Protein AF-A0A4S5ER99-F1 (afdb_monomer_lite)

InterPro domains:
  IPR045677 Protein of unknown function DUF6197 [PF19698] (79-181)

Structure (mmCIF, N/CA/C/O backbone):
data_AF-A0A4S5ER99-F1
#
_entry.id   AF-A0A4S5ER99-F1
#
loop_
_atom_site.group_PDB
_atom_site.id
_atom_site.type_symbol
_atom_site.label_atom_id
_atom_site.label_alt_id
_atom_site.label_comp_id
_atom_site.label_asym_id
_atom_site.label_entity_id
_atom_site.label_seq_id
_atom_site.pdbx_PDB_ins_code
_atom_site.Cartn_x
_atom_site.Cartn_y
_atom_site.Cartn_z
_atom_site.occupancy
_atom_site.B_iso_or_equiv
_atom_site.auth_seq_id
_atom_site.auth_comp_id
_atom_site.auth_asym_id
_atom_site.auth_atom_id
_atom_site.pdbx_PDB_model_num
ATOM 1 N N . MET A 1 1 ? -29.527 -1.956 -3.266 1.00 34.12 1 MET A N 1
ATOM 2 C CA . MET A 1 1 ? -28.206 -1.767 -2.642 1.00 34.12 1 MET A CA 1
ATOM 3 C C . MET A 1 1 ? -27.198 -2.049 -3.736 1.00 34.12 1 MET A C 1
ATOM 5 O O . MET A 1 1 ? -27.007 -3.202 -4.091 1.00 34.12 1 MET A O 1
ATOM 9 N N . THR A 1 2 ? -26.743 -1.001 -4.413 1.00 30.00 2 THR A N 1
ATOM 10 C CA . THR A 1 2 ? -25.887 -1.119 -5.595 1.00 30.00 2 THR A CA 1
ATOM 11 C C . THR A 1 2 ? -24.456 -1.108 -5.088 1.00 30.00 2 THR A C 1
ATOM 13 O O . THR A 1 2 ? -23.994 -0.081 -4.605 1.00 30.00 2 THR A O 1
ATOM 16 N N . THR A 1 3 ? -23.783 -2.253 -5.121 1.00 36.56 3 THR A N 1
ATOM 17 C CA . THR A 1 3 ? -22.328 -2.320 -4.981 1.00 36.56 3 THR A CA 1
ATOM 18 C C . THR A 1 3 ? -21.735 -1.577 -6.170 1.00 36.56 3 THR A C 1
ATOM 20 O O . THR A 1 3 ? -21.664 -2.123 -7.270 1.00 36.56 3 THR A O 1
ATOM 23 N N . VAL A 1 4 ? -21.391 -0.306 -5.974 1.00 38.19 4 VAL A N 1
ATOM 24 C CA . VAL A 1 4 ? -20.472 0.390 -6.871 1.00 38.19 4 VAL A CA 1
ATOM 25 C C . VAL A 1 4 ? -19.122 -0.256 -6.609 1.00 38.19 4 VAL A C 1
ATOM 27 O O . VAL A 1 4 ? -18.446 0.063 -5.638 1.00 38.19 4 VAL A O 1
ATOM 30 N N . THR A 1 5 ? -18.775 -1.258 -7.410 1.00 44.78 5 THR A N 1
ATOM 31 C CA . THR A 1 5 ? -17.375 -1.629 -7.576 1.00 44.78 5 THR A CA 1
ATOM 32 C C . THR A 1 5 ? -16.780 -0.446 -8.316 1.00 44.78 5 THR A C 1
ATOM 34 O O . THR A 1 5 ? -17.009 -0.302 -9.516 1.00 44.78 5 THR A O 1
ATOM 37 N N . ASP A 1 6 ? -16.162 0.473 -7.579 1.00 51.47 6 ASP A N 1
ATOM 38 C CA . ASP A 1 6 ? -15.519 1.656 -8.142 1.00 51.47 6 ASP A CA 1
ATOM 39 C C . ASP A 1 6 ? -14.277 1.166 -8.894 1.00 51.47 6 ASP A C 1
ATOM 41 O O . ASP A 1 6 ? -13.166 1.089 -8.375 1.00 51.47 6 ASP A O 1
ATOM 45 N N . THR A 1 7 ? -14.498 0.635 -10.096 1.00 62.44 7 THR A N 1
ATOM 46 C CA . THR A 1 7 ? -13.422 0.171 -10.955 1.00 62.44 7 THR A CA 1
ATOM 47 C C . THR A 1 7 ? -12.686 1.406 -11.423 1.00 62.44 7 THR A C 1
ATOM 49 O O . THR A 1 7 ? -13.222 2.160 -12.236 1.00 62.44 7 THR A O 1
ATOM 52 N N . LEU A 1 8 ? -11.469 1.590 -10.909 1.00 68.06 8 LEU A N 1
ATOM 53 C CA . LEU A 1 8 ? -10.521 2.565 -11.426 1.00 68.06 8 LEU A CA 1
ATOM 54 C C . LEU A 1 8 ? -10.499 2.484 -12.958 1.00 68.06 8 LEU A C 1
ATOM 56 O O . LEU A 1 8 ? -10.388 1.392 -13.538 1.00 68.06 8 LEU A O 1
ATOM 60 N N . ASP A 1 9 ? -10.613 3.637 -13.613 1.00 84.62 9 ASP A N 1
ATOM 61 C CA . ASP A 1 9 ? -10.400 3.698 -15.052 1.00 84.62 9 ASP A CA 1
ATOM 62 C C . ASP A 1 9 ? -8.932 3.368 -15.392 1.00 84.62 9 ASP A C 1
ATOM 64 O O . ASP A 1 9 ? -8.058 3.289 -14.522 1.00 84.62 9 ASP A O 1
ATOM 68 N N . ASP A 1 10 ? -8.640 3.133 -16.671 1.00 83.31 10 ASP A N 1
ATOM 69 C CA . ASP A 1 10 ? -7.291 2.742 -17.099 1.00 83.31 10 ASP A CA 1
ATOM 70 C C . ASP A 1 10 ? -6.213 3.787 -16.761 1.00 83.31 10 ASP A C 1
ATOM 72 O O . ASP A 1 10 ? -5.046 3.426 -16.569 1.00 83.31 10 ASP A O 1
ATOM 76 N N . ILE A 1 11 ? -6.586 5.068 -16.665 1.00 84.81 11 ILE A N 1
ATOM 77 C CA . ILE A 1 11 ? -5.671 6.157 -16.310 1.00 84.81 11 ILE A CA 1
ATOM 78 C C . ILE A 1 11 ? -5.329 6.063 -14.825 1.00 84.81 11 ILE A C 1
ATOM 80 O O . ILE A 1 11 ? -4.148 6.053 -14.475 1.00 84.81 11 ILE A O 1
ATOM 84 N N . ALA A 1 12 ? -6.334 5.931 -13.962 1.00 87.88 12 ALA A N 1
ATOM 85 C CA . ALA A 1 12 ? -6.151 5.828 -12.524 1.00 87.88 12 ALA A CA 1
ATOM 86 C C . ALA A 1 12 ? -5.403 4.542 -12.138 1.00 87.88 12 ALA A C 1
ATOM 88 O O . ALA A 1 12 ? -4.477 4.591 -11.332 1.00 87.88 12 ALA A O 1
ATOM 89 N N . VAL A 1 13 ? -5.708 3.410 -12.784 1.00 90.88 13 VAL A N 1
ATOM 90 C CA . VAL A 1 13 ? -4.955 2.156 -12.602 1.00 90.88 13 VAL A CA 1
ATOM 91 C C . VAL A 1 13 ? -3.476 2.328 -12.953 1.00 90.88 13 VAL A C 1
ATOM 93 O O . VAL A 1 13 ? -2.600 1.898 -12.201 1.00 90.88 13 VAL A O 1
ATOM 96 N N . THR A 1 14 ? -3.184 2.968 -14.087 1.00 92.06 14 THR A N 1
ATOM 97 C CA . THR A 1 14 ? -1.800 3.214 -14.511 1.00 92.06 14 THR A CA 1
ATOM 98 C C . THR A 1 14 ? -1.090 4.160 -13.542 1.00 92.06 14 THR A C 1
ATOM 100 O O . THR A 1 14 ? 0.057 3.907 -13.181 1.00 92.06 14 THR A O 1
ATOM 103 N N . ALA A 1 15 ? -1.770 5.211 -13.077 1.00 92.69 15 ALA A N 1
ATOM 104 C CA . ALA A 1 15 ? -1.220 6.154 -12.110 1.00 92.69 15 ALA A CA 1
ATOM 105 C C . ALA A 1 15 ? -0.859 5.467 -10.785 1.00 92.69 15 ALA A C 1
ATOM 107 O O . ALA A 1 15 ? 0.261 5.632 -10.307 1.00 92.69 15 ALA A O 1
ATOM 108 N N . VAL A 1 16 ? -1.752 4.636 -10.236 1.00 95.31 16 VAL A N 1
ATOM 109 C CA . VAL A 1 16 ? -1.485 3.880 -9.001 1.00 95.31 16 VAL A CA 1
ATOM 110 C C . VAL A 1 16 ? -0.296 2.934 -9.180 1.00 95.31 16 VAL A C 1
ATOM 112 O O . VAL A 1 16 ? 0.563 2.874 -8.303 1.00 95.31 16 VAL A O 1
ATOM 115 N N . LEU A 1 17 ? -0.181 2.244 -10.323 1.00 96.38 17 LEU A N 1
ATOM 116 C CA . LEU A 1 17 ? 0.986 1.397 -10.595 1.00 96.38 17 LEU A CA 1
ATOM 117 C C . LEU A 1 17 ? 2.291 2.208 -10.633 1.00 96.38 17 LEU A C 1
ATOM 119 O O . LEU A 1 17 ? 3.277 1.808 -10.022 1.00 96.38 17 LEU A O 1
ATOM 123 N N . VAL A 1 18 ? 2.305 3.345 -11.334 1.00 94.94 18 VAL A N 1
ATOM 124 C CA . VAL A 1 18 ? 3.480 4.232 -11.427 1.00 94.94 18 VAL A CA 1
ATOM 125 C C . VAL A 1 18 ? 3.890 4.760 -10.050 1.00 94.94 18 VAL A C 1
ATOM 127 O O . VAL A 1 18 ? 5.076 4.775 -9.715 1.00 94.94 18 VAL A O 1
ATOM 130 N N . LEU A 1 19 ? 2.919 5.147 -9.224 1.00 96.38 19 LEU A N 1
ATOM 131 C CA . LEU A 1 19 ? 3.167 5.578 -7.851 1.00 96.38 19 LEU A CA 1
ATOM 132 C C . LEU A 1 19 ? 3.763 4.439 -7.015 1.00 96.38 19 LEU A C 1
ATOM 134 O O . LEU A 1 19 ? 4.790 4.633 -6.369 1.00 96.38 19 LEU A O 1
ATOM 138 N N . ALA A 1 20 ? 3.192 3.235 -7.093 1.00 97.00 20 ALA A N 1
ATOM 139 C CA . ALA A 1 20 ? 3.685 2.074 -6.356 1.00 97.00 20 ALA A CA 1
ATOM 140 C C . ALA A 1 20 ? 5.106 1.656 -6.787 1.00 97.00 20 ALA A C 1
ATOM 142 O O . ALA A 1 20 ? 5.922 1.278 -5.948 1.00 97.00 20 ALA A O 1
ATOM 143 N N . 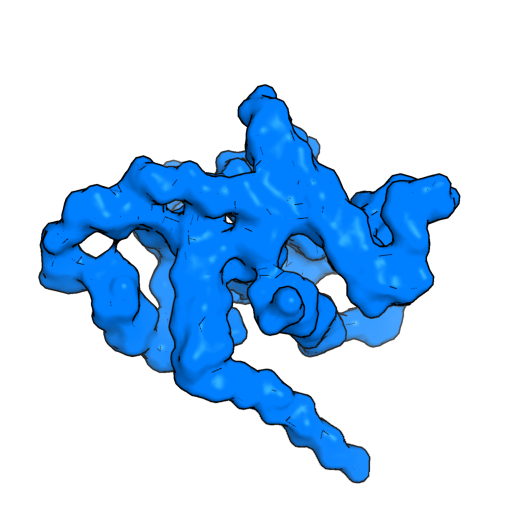LEU A 1 21 ? 5.453 1.794 -8.072 1.00 96.50 21 LEU A N 1
ATOM 144 C CA . LEU A 1 21 ? 6.812 1.556 -8.582 1.00 96.50 21 LEU A CA 1
ATOM 145 C C . LEU A 1 21 ? 7.849 2.550 -8.038 1.00 96.50 21 LEU A C 1
ATOM 147 O O . LEU A 1 21 ? 9.045 2.268 -8.098 1.00 96.50 21 LEU A O 1
ATOM 151 N N . SER A 1 22 ? 7.419 3.696 -7.509 1.00 96.06 22 SER A N 1
ATOM 152 C CA . SER A 1 22 ? 8.302 4.681 -6.868 1.00 96.06 22 SER A CA 1
ATOM 153 C C . SER A 1 22 ? 8.634 4.335 -5.415 1.00 96.06 22 SER A C 1
ATOM 155 O O . SER A 1 22 ? 9.406 5.055 -4.783 1.00 96.06 22 SER A O 1
ATOM 157 N N . THR A 1 23 ? 8.081 3.244 -4.879 1.00 95.81 23 THR A N 1
ATOM 158 C CA . THR A 1 23 ? 8.334 2.837 -3.496 1.00 95.81 23 THR A CA 1
ATOM 159 C C . THR A 1 23 ? 9.628 2.031 -3.345 1.00 95.81 23 THR A C 1
ATOM 161 O O . THR A 1 23 ? 9.972 1.239 -4.231 1.00 95.81 23 THR A O 1
ATOM 164 N N . PRO A 1 24 ? 10.353 2.179 -2.219 1.00 94.56 24 PRO A N 1
ATOM 165 C CA . PRO A 1 24 ? 11.525 1.356 -1.929 1.00 94.56 24 PRO A CA 1
ATOM 166 C C . PRO A 1 24 ? 11.209 -0.140 -1.879 1.00 94.56 24 PRO A C 1
ATOM 168 O O . PRO A 1 24 ? 11.990 -0.940 -2.403 1.00 94.56 24 PRO A O 1
ATOM 171 N N . GLY A 1 25 ? 10.058 -0.503 -1.305 1.00 93.75 25 GLY A N 1
ATOM 172 C CA . GLY A 1 25 ? 9.566 -1.875 -1.229 1.00 93.75 25 GLY A CA 1
ATOM 173 C C . GLY A 1 25 ? 9.275 -2.486 -2.595 1.00 93.75 25 GLY A C 1
ATOM 174 O O . GLY A 1 25 ? 9.358 -3.698 -2.736 1.00 93.75 25 GLY A O 1
ATOM 175 N N . GLY A 1 26 ? 9.013 -1.671 -3.621 1.00 95.19 26 GLY A N 1
ATOM 176 C CA . GLY A 1 26 ? 8.709 -2.136 -4.970 1.00 95.19 26 GLY A CA 1
ATOM 177 C C . GLY A 1 26 ? 7.447 -2.996 -5.040 1.00 95.19 26 GLY A C 1
ATOM 178 O O . GLY A 1 26 ? 6.721 -3.179 -4.065 1.00 95.19 26 GLY A O 1
ATOM 179 N N . VAL A 1 27 ? 7.175 -3.539 -6.225 1.00 96.25 27 VAL A N 1
ATOM 180 C CA . VAL A 1 27 ? 5.953 -4.313 -6.480 1.00 96.25 27 VAL A CA 1
ATOM 181 C C . VAL A 1 27 ? 6.263 -5.662 -7.103 1.00 96.25 27 VAL A C 1
ATOM 183 O O . VAL A 1 27 ? 7.120 -5.775 -7.982 1.00 96.25 27 VAL A O 1
ATOM 186 N N . THR A 1 28 ? 5.521 -6.688 -6.705 1.00 96.38 28 THR A N 1
ATOM 187 C CA . THR A 1 28 ? 5.488 -7.953 -7.437 1.00 96.38 28 THR A CA 1
ATOM 188 C C . THR A 1 28 ? 4.393 -7.904 -8.508 1.00 96.38 28 THR A C 1
ATOM 190 O O . THR A 1 28 ? 3.354 -7.259 -8.346 1.00 96.38 28 THR A O 1
ATOM 193 N N . VAL A 1 29 ? 4.616 -8.586 -9.637 1.00 96.38 29 VAL A N 1
ATOM 194 C CA . VAL A 1 29 ? 3.627 -8.658 -10.730 1.00 96.38 29 VAL A CA 1
ATOM 195 C C . VAL A 1 29 ? 2.279 -9.236 -10.263 1.00 96.38 29 VAL A C 1
ATOM 197 O O . VAL A 1 29 ? 1.258 -8.628 -10.593 1.00 96.38 29 VAL A O 1
ATOM 200 N N . PRO A 1 30 ? 2.230 -10.350 -9.500 1.00 96.62 30 PRO A N 1
ATOM 201 C CA . PRO A 1 30 ? 0.962 -10.913 -9.036 1.00 96.62 30 PRO A CA 1
ATOM 202 C C . PRO A 1 30 ? 0.192 -9.967 -8.110 1.00 96.62 30 PRO A C 1
ATOM 204 O O . PRO A 1 30 ? -1.012 -9.785 -8.297 1.00 96.62 30 PRO A O 1
ATOM 207 N N . ALA A 1 31 ? 0.874 -9.312 -7.161 1.00 95.94 31 ALA A N 1
ATOM 208 C CA . ALA A 1 31 ? 0.230 -8.385 -6.234 1.00 95.94 31 ALA A CA 1
ATOM 209 C C . ALA A 1 31 ? -0.341 -7.164 -6.960 1.00 95.94 31 ALA A C 1
ATOM 211 O O . ALA A 1 31 ? -1.507 -6.825 -6.767 1.00 95.94 31 ALA A O 1
ATOM 212 N N . ALA A 1 32 ? 0.435 -6.559 -7.865 1.00 96.69 32 ALA A N 1
ATOM 213 C CA . ALA A 1 32 ? -0.032 -5.433 -8.665 1.00 96.69 32 ALA A CA 1
ATOM 214 C C . ALA A 1 32 ? -1.210 -5.809 -9.574 1.00 96.69 32 ALA A C 1
ATOM 216 O O . ALA A 1 32 ? -2.171 -5.051 -9.692 1.00 96.69 32 ALA A O 1
ATOM 217 N N . ALA A 1 33 ? -1.181 -6.993 -10.189 1.00 96.06 33 ALA A N 1
ATOM 218 C CA . ALA A 1 33 ? -2.276 -7.471 -11.029 1.00 96.06 33 ALA A CA 1
ATOM 219 C C . ALA A 1 33 ? -3.575 -7.632 -10.225 1.00 96.06 33 ALA A C 1
ATOM 221 O O . ALA A 1 33 ? -4.629 -7.136 -10.636 1.00 96.06 33 ALA A O 1
ATOM 222 N N . ALA A 1 34 ? -3.487 -8.272 -9.056 1.00 94.62 34 ALA A N 1
ATOM 223 C CA . ALA A 1 34 ? -4.622 -8.481 -8.169 1.00 94.62 34 ALA A CA 1
ATOM 224 C C . ALA A 1 34 ? -5.161 -7.163 -7.586 1.00 94.62 34 ALA A C 1
ATOM 226 O O . ALA A 1 34 ? -6.372 -6.952 -7.600 1.00 94.62 34 ALA A O 1
ATOM 227 N N . ALA A 1 35 ? -4.282 -6.259 -7.142 1.00 93.75 35 ALA A N 1
ATOM 228 C CA . ALA A 1 35 ? -4.661 -4.984 -6.533 1.00 93.75 35 ALA A CA 1
ATOM 229 C C . ALA A 1 35 ? -5.383 -4.066 -7.528 1.00 93.75 35 ALA A C 1
ATOM 231 O O . ALA A 1 35 ? -6.338 -3.379 -7.177 1.00 93.75 35 ALA A O 1
ATOM 232 N N . LEU A 1 36 ? -4.937 -4.079 -8.787 1.00 94.19 36 LEU A N 1
ATOM 233 C CA . LEU A 1 36 ? -5.427 -3.190 -9.840 1.00 94.19 36 LEU A CA 1
ATOM 234 C C . LEU A 1 36 ? -6.564 -3.795 -10.676 1.00 94.19 36 LEU A C 1
ATOM 236 O O . LEU A 1 36 ? -7.060 -3.151 -11.602 1.00 94.19 36 LEU A O 1
ATOM 240 N N . GLY A 1 37 ? -6.955 -5.047 -10.411 1.00 92.38 37 GLY A N 1
ATOM 241 C CA . GLY A 1 37 ? -7.943 -5.755 -11.227 1.00 92.38 37 GLY A CA 1
ATOM 242 C C . GLY A 1 37 ? -7.510 -5.857 -12.694 1.00 92.38 37 GLY A C 1
ATOM 243 O O . GLY A 1 37 ? -8.290 -5.572 -13.609 1.00 92.38 37 GLY A O 1
ATOM 244 N N . ARG A 1 38 ? -6.238 -6.198 -12.934 1.00 94.00 38 ARG A N 1
ATOM 245 C CA . ARG A 1 38 ? -5.644 -6.358 -14.270 1.00 94.00 38 ARG A CA 1
ATOM 246 C C . ARG A 1 38 ? -4.992 -7.731 -14.408 1.00 94.00 38 ARG A C 1
ATOM 248 O O . ARG A 1 38 ? -4.714 -8.416 -13.434 1.00 94.00 38 ARG A O 1
ATOM 255 N N . ALA A 1 39 ? -4.749 -8.152 -15.647 1.00 96.00 39 ALA A N 1
ATOM 256 C CA . ALA A 1 39 ? -4.004 -9.380 -15.908 1.00 96.00 39 ALA A CA 1
ATOM 257 C C . ALA A 1 39 ? -2.503 -9.168 -15.649 1.00 96.00 39 ALA A C 1
ATOM 259 O O . ALA A 1 39 ? -1.961 -8.118 -15.994 1.00 96.00 39 ALA A O 1
ATOM 260 N N . GLU A 1 40 ? -1.798 -10.191 -15.159 1.00 96.25 40 GLU A N 1
ATOM 261 C CA . GLU A 1 40 ? -0.339 -10.128 -14.969 1.00 96.25 40 GLU A CA 1
ATOM 262 C C . GLU A 1 40 ? 0.417 -9.745 -16.247 1.00 96.25 40 GLU A C 1
ATOM 264 O O . GLU A 1 40 ? 1.407 -9.023 -16.186 1.00 96.25 40 GLU A O 1
ATOM 269 N N . ALA A 1 41 ? -0.063 -10.176 -17.419 1.00 95.44 41 ALA A N 1
ATOM 270 C CA . ALA A 1 41 ? 0.527 -9.809 -18.707 1.00 95.44 41 ALA A CA 1
ATOM 271 C C . ALA A 1 41 ? 0.511 -8.290 -18.955 1.00 95.44 41 ALA A C 1
ATOM 273 O O . ALA A 1 41 ? 1.457 -7.749 -19.524 1.00 95.44 41 ALA A O 1
ATOM 274 N N . TRP A 1 42 ? -0.538 -7.597 -18.501 1.00 94.44 42 TRP A N 1
ATOM 275 C CA . TRP A 1 42 ? -0.615 -6.140 -18.584 1.00 94.44 42 TRP A CA 1
ATOM 276 C C . TRP A 1 42 ? 0.426 -5.496 -17.662 1.00 94.44 42 TRP A C 1
ATOM 278 O O . TRP A 1 42 ? 1.178 -4.638 -18.110 1.00 94.44 42 TRP A O 1
ATOM 288 N N . VAL A 1 43 ? 0.551 -5.968 -16.416 1.00 95.44 43 VAL A N 1
ATOM 289 C CA . VAL A 1 43 ? 1.548 -5.445 -15.464 1.00 95.44 43 VAL A CA 1
ATOM 290 C C . VAL A 1 43 ? 2.970 -5.689 -15.968 1.00 95.44 43 VAL A C 1
ATOM 292 O O . VAL A 1 43 ? 3.776 -4.765 -15.977 1.00 95.44 43 VAL A O 1
ATOM 295 N N . ARG A 1 44 ? 3.274 -6.900 -16.457 1.00 94.25 44 ARG A N 1
ATOM 296 C CA . ARG A 1 44 ? 4.575 -7.244 -17.061 1.00 94.25 44 ARG A CA 1
ATOM 297 C C . ARG A 1 44 ? 4.948 -6.291 -18.188 1.00 94.25 44 ARG A C 1
ATOM 299 O O . ARG A 1 44 ? 6.097 -5.865 -18.267 1.00 94.25 44 ARG A O 1
ATOM 306 N N . TRP A 1 45 ? 3.978 -5.934 -19.029 1.00 91.94 45 TRP A N 1
ATOM 307 C CA . TRP A 1 45 ? 4.183 -4.958 -20.093 1.00 91.94 45 TRP A CA 1
ATOM 308 C C . TRP A 1 45 ? 4.492 -3.559 -19.538 1.00 91.94 45 TRP A C 1
ATOM 310 O O . TRP A 1 45 ? 5.441 -2.934 -20.005 1.00 91.94 45 TRP A O 1
ATOM 320 N N . GLN A 1 46 ? 3.762 -3.102 -18.513 1.00 91.75 46 GLN A N 1
ATOM 321 C CA . GLN A 1 46 ? 3.976 -1.790 -17.880 1.00 91.75 46 GLN A CA 1
ATOM 322 C C . GLN A 1 46 ? 5.342 -1.672 -17.198 1.00 91.75 46 GLN A C 1
ATOM 324 O O . GLN A 1 46 ? 6.028 -0.666 -17.353 1.00 91.75 46 GLN A O 1
ATOM 329 N N . VAL A 1 47 ? 5.766 -2.710 -16.470 1.00 90.12 47 VAL A N 1
ATOM 330 C CA . VAL A 1 47 ? 7.065 -2.713 -15.775 1.00 90.12 47 VAL A CA 1
ATOM 331 C C . VAL A 1 47 ? 8.233 -3.053 -16.702 1.00 90.12 47 VAL A C 1
ATOM 333 O O . VAL A 1 47 ? 9.379 -3.090 -16.264 1.00 90.12 47 VAL A O 1
ATOM 336 N N . GLY A 1 48 ? 7.955 -3.331 -17.980 1.00 86.88 48 GLY A N 1
ATOM 337 C CA . GLY A 1 48 ? 8.963 -3.739 -18.950 1.00 86.88 48 GLY A CA 1
ATOM 338 C C . GLY A 1 48 ? 9.642 -5.062 -18.592 1.00 86.88 48 GLY A C 1
ATOM 339 O O . GLY A 1 48 ? 10.797 -5.242 -18.943 1.00 86.88 48 GLY A O 1
ATOM 340 N N . ALA A 1 49 ? 8.958 -5.996 -17.920 1.00 81.88 49 ALA A N 1
ATOM 341 C CA . ALA A 1 49 ? 9.555 -7.233 -17.397 1.00 81.88 49 ALA A CA 1
ATOM 342 C C . ALA A 1 49 ? 10.310 -8.062 -18.454 1.00 81.88 49 ALA A C 1
ATOM 344 O O . ALA A 1 49 ? 11.265 -8.762 -18.126 1.00 81.88 49 ALA A O 1
ATOM 345 N N . ASP A 1 50 ? 9.893 -7.962 -19.718 1.00 81.50 50 ASP A N 1
ATOM 346 C CA . ASP A 1 50 ? 10.452 -8.725 -20.835 1.00 81.50 50 ASP A CA 1
ATOM 347 C C . ASP A 1 50 ? 11.512 -7.940 -21.638 1.00 81.50 50 ASP A C 1
ATOM 349 O O . ASP A 1 50 ? 11.951 -8.393 -22.700 1.00 81.50 50 ASP A O 1
ATOM 353 N N . ARG A 1 51 ? 11.909 -6.738 -21.188 1.00 78.94 51 ARG A N 1
ATOM 354 C CA . ARG A 1 51 ? 12.905 -5.886 -21.858 1.00 78.94 51 ARG A CA 1
ATOM 355 C C . ARG A 1 51 ? 13.829 -5.198 -20.846 1.00 78.94 51 ARG A C 1
ATOM 357 O O . ARG A 1 51 ? 13.348 -4.665 -19.856 1.00 78.94 51 ARG A O 1
ATOM 364 N N . PRO A 1 52 ? 15.144 -5.118 -21.105 1.00 72.25 52 PRO A N 1
ATOM 365 C CA . PRO A 1 52 ? 16.033 -4.308 -20.278 1.00 72.25 52 PRO A CA 1
ATOM 366 C C . PRO A 1 52 ? 15.552 -2.850 -20.232 1.00 72.25 52 PRO A C 1
ATOM 368 O O . PRO A 1 52 ? 15.229 -2.273 -21.274 1.00 72.25 52 PRO A O 1
ATOM 371 N N . SER A 1 53 ? 15.508 -2.269 -19.035 1.00 79.12 53 SER A N 1
ATOM 372 C CA . SER A 1 53 ? 15.139 -0.876 -18.791 1.00 79.12 53 SER A CA 1
ATOM 373 C C . SER A 1 53 ? 16.134 -0.267 -17.815 1.00 79.12 53 SER A C 1
ATOM 375 O O . SER A 1 53 ? 16.394 -0.842 -16.763 1.00 79.12 53 SER A O 1
ATOM 377 N N . ASP A 1 54 ? 16.655 0.915 -18.139 1.00 81.38 54 ASP A N 1
ATOM 378 C CA . ASP A 1 54 ? 17.471 1.700 -17.201 1.00 81.38 54 ASP A CA 1
ATOM 379 C C . ASP A 1 54 ? 16.589 2.461 -16.194 1.00 81.38 54 ASP A C 1
ATOM 381 O O . ASP A 1 54 ? 17.076 3.061 -15.241 1.00 81.38 54 ASP A O 1
ATOM 385 N N . THR A 1 55 ? 15.271 2.472 -16.420 1.00 87.25 55 THR A N 1
ATOM 386 C CA . THR A 1 55 ? 14.304 3.224 -15.617 1.00 87.25 55 THR A CA 1
ATOM 387 C C . THR A 1 55 ? 13.687 2.366 -14.522 1.00 87.25 55 THR A C 1
ATOM 389 O O . THR A 1 55 ? 13.555 2.842 -13.401 1.00 87.25 55 THR A O 1
ATOM 392 N N . ILE A 1 56 ? 13.326 1.114 -14.820 1.00 91.25 56 ILE A N 1
ATOM 393 C CA . ILE A 1 56 ? 12.747 0.171 -13.854 1.00 91.25 56 ILE A CA 1
ATOM 394 C C . ILE A 1 56 ? 13.736 -0.963 -13.633 1.00 91.25 56 ILE A C 1
ATOM 396 O O . ILE A 1 56 ? 14.161 -1.629 -14.573 1.00 91.25 56 ILE A O 1
ATOM 400 N N . THR A 1 57 ? 14.068 -1.189 -12.371 1.00 91.44 57 THR A N 1
ATOM 401 C CA . THR A 1 57 ? 14.948 -2.265 -11.927 1.00 91.44 57 THR A CA 1
ATOM 402 C C . THR A 1 57 ? 14.128 -3.433 -11.399 1.00 91.44 57 THR A C 1
ATOM 404 O O . THR A 1 57 ? 13.110 -3.237 -10.732 1.00 91.44 57 THR A O 1
ATOM 407 N N . ALA A 1 58 ? 14.591 -4.643 -11.700 1.00 91.81 58 ALA A N 1
ATOM 408 C CA . ALA A 1 58 ? 14.127 -5.875 -11.084 1.00 91.81 58 ALA A CA 1
ATOM 409 C C . ALA A 1 58 ? 15.119 -6.255 -9.980 1.00 91.81 58 ALA A C 1
ATOM 411 O O . ALA A 1 58 ? 16.308 -6.432 -10.248 1.00 91.81 58 ALA A O 1
ATOM 412 N N . VAL A 1 59 ? 14.635 -6.347 -8.746 1.00 89.50 59 VAL A N 1
ATOM 413 C CA . VAL A 1 59 ? 15.429 -6.692 -7.566 1.00 89.50 59 VAL A CA 1
ATOM 414 C C . VAL A 1 59 ? 14.810 -7.925 -6.930 1.00 89.50 59 VAL A C 1
ATOM 416 O O . VAL A 1 59 ? 13.598 -7.986 -6.748 1.00 89.50 59 VAL A O 1
ATOM 419 N N . GLU A 1 60 ? 15.628 -8.921 -6.617 1.00 89.38 60 GLU A N 1
ATOM 420 C CA . GLU A 1 60 ? 15.167 -10.085 -5.867 1.00 89.38 60 GLU A CA 1
ATOM 421 C C . GLU A 1 60 ? 14.977 -9.703 -4.397 1.00 89.38 60 GLU A C 1
ATOM 423 O O . GLU A 1 60 ? 15.890 -9.192 -3.745 1.00 89.38 60 GLU A O 1
ATOM 428 N N . ASP A 1 61 ? 13.778 -9.937 -3.881 1.00 85.19 61 ASP A N 1
ATOM 429 C CA . ASP A 1 61 ? 13.486 -9.878 -2.460 1.00 85.19 61 ASP A CA 1
ATOM 430 C C . ASP A 1 61 ? 14.103 -11.099 -1.784 1.00 85.19 61 ASP A C 1
ATOM 432 O O . ASP A 1 61 ? 13.664 -12.229 -1.980 1.00 85.19 61 ASP A O 1
ATOM 436 N N . LEU A 1 62 ? 15.124 -10.874 -0.963 1.00 78.56 62 LEU A N 1
ATOM 437 C CA . LEU A 1 62 ? 15.860 -11.954 -0.312 1.00 78.56 62 LEU A CA 1
ATOM 438 C C . LEU A 1 62 ? 15.040 -12.698 0.755 1.00 78.56 62 LEU A C 1
ATOM 440 O O . LEU A 1 62 ? 15.433 -13.799 1.140 1.00 78.56 62 LEU A O 1
ATOM 444 N N . ARG A 1 63 ? 13.928 -12.130 1.248 1.00 74.00 63 ARG A N 1
ATOM 445 C CA . ARG A 1 63 ? 13.047 -12.800 2.222 1.00 74.00 63 ARG A CA 1
ATOM 446 C C . ARG A 1 63 ? 12.160 -13.835 1.541 1.00 74.00 63 ARG A C 1
ATOM 448 O O . ARG A 1 63 ? 11.981 -14.930 2.063 1.00 74.00 63 ARG A O 1
ATOM 455 N N . THR A 1 64 ? 11.602 -13.475 0.388 1.00 81.88 64 THR A N 1
ATOM 456 C CA . THR A 1 64 ? 10.559 -14.257 -0.296 1.00 81.88 64 THR A CA 1
ATOM 457 C C . THR A 1 64 ? 11.056 -14.959 -1.563 1.00 81.88 64 THR A C 1
ATOM 459 O O . THR A 1 64 ? 10.399 -15.872 -2.059 1.00 81.88 64 THR A O 1
ATOM 462 N N . GLY A 1 65 ? 12.205 -14.545 -2.105 1.00 87.06 65 GLY A N 1
ATOM 463 C CA . GLY A 1 65 ? 12.706 -14.932 -3.428 1.00 87.06 65 GLY A CA 1
ATOM 464 C C . GLY A 1 65 ? 11.931 -14.297 -4.591 1.00 87.06 65 GLY A C 1
ATOM 465 O O . GLY A 1 65 ? 12.160 -14.640 -5.752 1.00 87.06 65 GLY A O 1
ATOM 466 N N . ALA A 1 66 ? 10.976 -13.404 -4.312 1.00 90.44 66 ALA A N 1
ATOM 467 C CA . ALA A 1 66 ? 10.157 -12.779 -5.339 1.00 90.44 66 ALA A CA 1
ATOM 468 C C . ALA A 1 66 ? 10.932 -11.684 -6.082 1.00 90.44 66 ALA A C 1
ATOM 470 O O . ALA A 1 66 ? 11.701 -10.927 -5.495 1.00 90.44 66 ALA A O 1
ATOM 471 N N . ILE A 1 67 ? 10.683 -11.542 -7.385 1.00 94.44 67 ILE A N 1
ATOM 472 C CA . ILE A 1 67 ? 11.194 -10.398 -8.142 1.00 94.44 67 ILE A CA 1
ATOM 473 C C . ILE A 1 67 ? 10.284 -9.196 -7.905 1.00 94.44 67 ILE A C 1
ATOM 475 O O . ILE A 1 67 ? 9.095 -9.227 -8.238 1.00 94.44 67 ILE A O 1
ATOM 479 N N . ARG A 1 68 ? 10.875 -8.126 -7.378 1.00 94.88 68 ARG A N 1
ATOM 480 C CA . ARG A 1 68 ? 10.230 -6.837 -7.157 1.00 94.88 68 ARG A CA 1
ATOM 481 C C . ARG A 1 68 ? 10.692 -5.827 -8.196 1.00 94.88 68 ARG A C 1
ATOM 483 O O . ARG A 1 68 ? 11.884 -5.684 -8.464 1.00 94.88 68 ARG A O 1
ATOM 490 N N . TYR A 1 69 ? 9.736 -5.117 -8.774 1.00 95.88 69 TYR A N 1
ATOM 491 C CA . TYR A 1 69 ? 9.964 -4.062 -9.750 1.00 95.88 69 TYR A CA 1
ATOM 492 C C . TYR A 1 69 ? 9.835 -2.701 -9.069 1.00 95.88 69 TYR A C 1
ATOM 494 O O . TYR A 1 69 ? 8.887 -2.472 -8.319 1.00 95.88 69 TYR A O 1
ATOM 502 N N . ARG A 1 70 ? 10.781 -1.798 -9.331 1.00 94.94 70 ARG A N 1
ATOM 503 C CA . ARG A 1 70 ? 10.753 -0.406 -8.849 1.00 94.94 70 ARG A CA 1
ATOM 504 C C . ARG A 1 70 ? 11.578 0.509 -9.743 1.00 94.94 70 ARG A C 1
ATOM 506 O O . ARG A 1 70 ? 12.466 0.035 -10.454 1.00 94.94 70 ARG A O 1
ATOM 513 N N . TYR A 1 71 ? 11.336 1.812 -9.690 1.00 94.44 71 TYR A N 1
ATOM 514 C CA . TYR A 1 71 ? 12.169 2.778 -10.400 1.00 94.44 71 TYR A CA 1
ATOM 515 C C . TYR A 1 71 ? 13.614 2.781 -9.875 1.00 94.44 71 TYR A C 1
ATOM 517 O O . TYR A 1 71 ? 13.862 2.619 -8.684 1.00 94.44 71 TYR A O 1
ATOM 525 N N . ALA A 1 72 ? 14.580 2.972 -10.776 1.00 88.75 72 ALA A N 1
ATOM 526 C CA . ALA A 1 72 ? 16.002 3.076 -10.442 1.00 88.75 72 ALA A CA 1
ATOM 527 C C . ALA A 1 72 ? 16.299 4.299 -9.555 1.00 88.75 72 ALA A C 1
ATOM 529 O O . ALA A 1 72 ? 17.179 4.261 -8.697 1.00 88.75 72 ALA A O 1
ATOM 530 N N . HIS A 1 73 ? 15.544 5.379 -9.765 1.00 87.50 73 HIS A N 1
ATOM 531 C CA . HIS A 1 73 ? 15.607 6.611 -8.991 1.00 87.50 73 HIS A CA 1
ATOM 532 C C . HIS A 1 73 ? 14.248 6.843 -8.340 1.00 87.50 73 HIS A C 1
ATOM 534 O O . HIS A 1 73 ? 13.278 7.174 -9.020 1.00 87.50 73 HIS A O 1
ATOM 540 N N . LEU A 1 74 ? 14.183 6.616 -7.031 1.00 88.50 74 LEU A N 1
ATOM 541 C CA . LEU A 1 74 ? 12.946 6.704 -6.265 1.00 88.50 74 LEU A CA 1
ATOM 542 C C . LEU A 1 74 ? 12.645 8.162 -5.910 1.00 88.50 74 LEU A C 1
ATOM 544 O O . LEU A 1 74 ? 13.537 8.909 -5.507 1.00 88.50 74 LEU A O 1
ATOM 548 N N . VAL A 1 75 ? 11.377 8.543 -6.032 1.00 88.94 75 VAL A N 1
ATOM 549 C CA . VAL A 1 75 ? 10.826 9.773 -5.457 1.00 88.94 75 VAL A CA 1
ATOM 550 C C . VAL A 1 75 ? 9.733 9.326 -4.503 1.00 88.94 75 VAL A C 1
ATOM 552 O O . VAL A 1 75 ? 8.641 8.975 -4.942 1.00 88.94 75 VAL A O 1
ATOM 555 N N . VAL A 1 76 ? 10.063 9.264 -3.215 1.00 94.56 76 VAL A N 1
ATOM 556 C CA . VAL A 1 76 ? 9.164 8.723 -2.195 1.00 94.56 76 VAL A CA 1
ATOM 557 C C . VAL A 1 76 ? 8.328 9.858 -1.618 1.00 94.56 76 VAL A C 1
ATOM 559 O O . VAL A 1 76 ? 8.848 10.831 -1.080 1.00 94.56 76 VAL A O 1
ATOM 562 N N . THR A 1 77 ? 7.015 9.734 -1.751 1.00 96.94 77 THR A N 1
ATOM 563 C CA . THR A 1 77 ? 6.015 10.621 -1.148 1.00 96.94 77 THR A CA 1
ATOM 564 C C . THR A 1 77 ? 4.967 9.808 -0.395 1.00 96.94 77 THR A C 1
ATOM 566 O O . THR A 1 77 ? 4.844 8.597 -0.603 1.00 96.94 77 THR A O 1
ATOM 569 N N . ASP A 1 78 ? 4.164 10.490 0.417 1.00 96.62 78 ASP A N 1
ATOM 570 C CA . ASP A 1 78 ? 2.950 9.961 1.046 1.00 96.62 78 ASP A CA 1
ATOM 571 C C . ASP A 1 78 ? 2.106 9.114 0.075 1.00 96.62 78 ASP A C 1
ATOM 573 O O . AS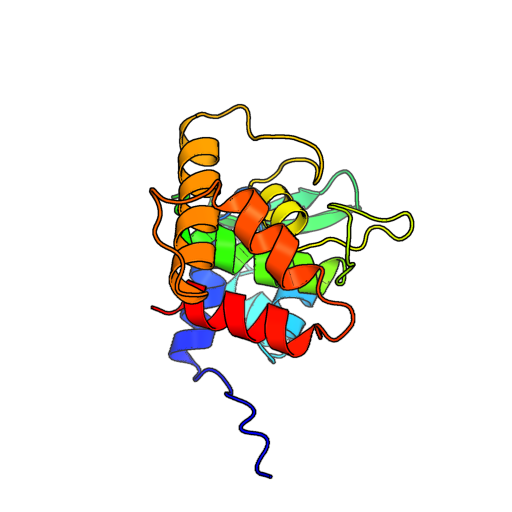P A 1 78 ? 1.800 7.951 0.320 1.00 96.62 78 ASP A O 1
ATOM 577 N N . THR A 1 79 ? 1.81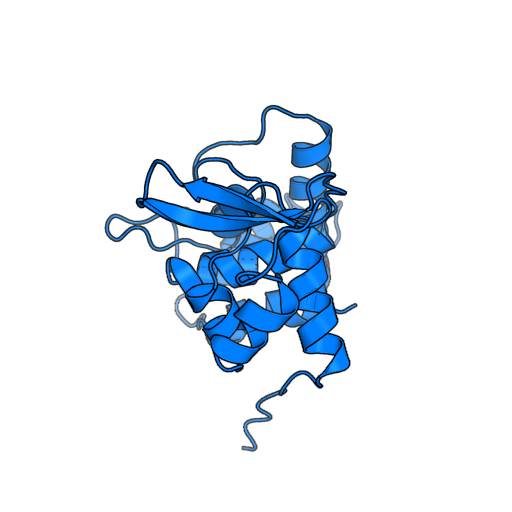1 9.671 -1.098 1.00 96.62 79 THR A N 1
ATOM 578 C CA . THR A 1 79 ? 0.939 9.063 -2.104 1.00 96.62 79 THR A CA 1
ATOM 579 C C . THR A 1 79 ? 1.590 7.827 -2.731 1.00 96.62 79 THR A C 1
ATOM 581 O O . THR A 1 79 ? 0.910 6.830 -2.982 1.00 96.62 79 THR A O 1
ATOM 584 N N . THR A 1 80 ? 2.914 7.841 -2.940 1.00 97.25 80 THR A N 1
ATOM 585 C CA . THR A 1 80 ? 3.630 6.645 -3.414 1.00 97.25 80 THR A CA 1
ATOM 586 C C . THR A 1 80 ? 3.594 5.526 -2.382 1.00 97.25 80 THR A C 1
ATOM 588 O O . THR A 1 80 ? 3.320 4.387 -2.752 1.00 97.25 80 THR A O 1
ATOM 591 N N . LEU A 1 81 ? 3.792 5.838 -1.094 1.00 98.12 81 LEU A N 1
ATOM 592 C CA . LEU A 1 81 ? 3.756 4.842 -0.025 1.00 98.12 81 LEU A CA 1
ATOM 593 C C . LEU A 1 81 ? 2.354 4.264 0.154 1.00 98.12 81 LEU A C 1
ATOM 595 O O . LEU A 1 81 ? 2.229 3.054 0.284 1.00 98.12 81 LEU A O 1
ATOM 599 N N . ILE A 1 82 ? 1.302 5.079 0.059 1.00 98.38 82 ILE A N 1
ATOM 600 C CA . ILE A 1 82 ? -0.090 4.600 0.087 1.00 98.38 82 ILE A CA 1
ATOM 601 C C . ILE A 1 82 ? -0.370 3.669 -1.104 1.00 98.38 82 ILE A C 1
ATOM 603 O O . ILE A 1 82 ? -0.957 2.598 -0.930 1.00 98.38 82 ILE A O 1
ATOM 607 N N . ALA A 1 83 ? 0.084 4.026 -2.310 1.00 97.69 83 ALA A N 1
ATOM 608 C CA . ALA A 1 83 ? -0.048 3.161 -3.482 1.00 97.69 83 ALA A CA 1
ATOM 609 C C . ALA A 1 83 ? 0.732 1.843 -3.318 1.00 97.69 83 ALA A C 1
ATOM 611 O O . ALA A 1 83 ? 0.223 0.780 -3.671 1.00 97.69 83 ALA A O 1
ATOM 612 N N . GLY A 1 84 ? 1.940 1.886 -2.750 1.00 97.81 84 GLY A N 1
ATOM 613 C CA . GLY A 1 84 ? 2.714 0.689 -2.414 1.00 97.81 84 GLY A CA 1
ATOM 614 C C . GLY A 1 84 ? 2.065 -0.159 -1.320 1.00 97.81 84 GLY A C 1
ATOM 615 O O . GLY A 1 84 ? 2.050 -1.381 -1.437 1.00 97.81 84 GLY A O 1
ATOM 616 N N . ALA A 1 85 ? 1.458 0.460 -0.307 1.00 98.12 85 ALA A N 1
ATOM 617 C CA . ALA A 1 85 ? 0.758 -0.236 0.770 1.00 98.12 85 ALA A CA 1
ATOM 618 C C . ALA A 1 85 ? -0.446 -1.023 0.242 1.00 98.12 85 ALA A C 1
ATOM 620 O O . ALA A 1 85 ? -0.689 -2.145 0.681 1.00 98.12 85 ALA A O 1
ATOM 621 N N . LEU A 1 86 ? -1.153 -0.499 -0.765 1.00 97.50 86 LEU A N 1
ATOM 622 C CA . LEU A 1 86 ? -2.195 -1.251 -1.470 1.00 97.50 86 LEU A CA 1
ATOM 623 C C . LEU A 1 86 ? -1.640 -2.534 -2.124 1.00 97.50 86 LEU A C 1
ATOM 625 O O . LEU A 1 86 ? -2.297 -3.581 -2.088 1.00 97.50 86 LEU A O 1
ATOM 629 N N . MET A 1 87 ? -0.429 -2.471 -2.694 1.00 96.94 87 MET A N 1
ATOM 630 C CA . MET A 1 87 ? 0.248 -3.645 -3.261 1.00 96.94 87 MET A CA 1
ATOM 631 C C . MET A 1 87 ? 0.661 -4.621 -2.159 1.00 96.94 87 MET A C 1
ATOM 633 O O . MET A 1 87 ? 0.350 -5.806 -2.259 1.00 96.94 87 MET A O 1
ATOM 637 N N . ALA A 1 88 ? 1.280 -4.122 -1.086 1.00 96.62 88 ALA A N 1
ATOM 638 C CA . ALA A 1 88 ? 1.714 -4.928 0.051 1.00 96.62 88 ALA A CA 1
ATOM 639 C C . ALA A 1 88 ? 0.537 -5.660 0.719 1.00 96.62 88 ALA A C 1
ATOM 641 O O . ALA A 1 88 ? 0.602 -6.871 0.896 1.00 96.62 88 ALA A O 1
ATOM 642 N N . LEU A 1 89 ? -0.587 -4.983 0.979 1.00 96.44 89 LEU A N 1
ATOM 643 C CA . LEU A 1 89 ? -1.803 -5.616 1.519 1.00 96.44 89 LEU A CA 1
ATOM 644 C C . LEU A 1 89 ? -2.386 -6.683 0.600 1.00 96.44 89 LEU A C 1
ATOM 646 O O . LEU A 1 89 ? -3.014 -7.632 1.062 1.00 96.44 89 LEU A O 1
ATOM 650 N N . THR A 1 90 ? -2.226 -6.524 -0.710 1.00 95.44 90 THR A N 1
ATOM 651 C CA . THR A 1 90 ? -2.703 -7.526 -1.662 1.00 95.44 90 THR A CA 1
ATOM 652 C C . THR A 1 90 ? -1.786 -8.744 -1.710 1.00 95.44 90 THR A C 1
ATOM 654 O O . THR A 1 90 ? -2.275 -9.858 -1.877 1.00 95.44 90 THR A O 1
ATOM 657 N N . GLU A 1 91 ? -0.481 -8.540 -1.542 1.00 95.25 91 GLU A N 1
ATOM 658 C CA . GLU A 1 91 ? 0.526 -9.601 -1.499 1.00 95.25 91 GLU A CA 1
ATOM 659 C C . GLU A 1 91 ? 0.453 -10.416 -0.203 1.00 95.25 91 GLU A C 1
ATOM 661 O O . GLU A 1 91 ? 0.411 -11.643 -0.245 1.00 95.25 91 GLU A O 1
ATOM 666 N N . HIS A 1 92 ? 0.393 -9.724 0.933 1.00 95.06 92 HIS A N 1
ATOM 667 C CA . HIS A 1 92 ? 0.475 -10.304 2.273 1.00 95.06 92 HIS A CA 1
ATOM 668 C C . HIS A 1 92 ? -0.896 -10.650 2.863 1.00 95.06 92 HIS A C 1
ATOM 670 O O . HIS A 1 92 ? -1.013 -11.488 3.751 1.00 95.06 92 HIS A O 1
ATOM 676 N N . GLY A 1 93 ? -1.966 -10.040 2.355 1.00 95.94 93 GLY A N 1
ATOM 677 C CA . GLY A 1 93 ? -3.276 -10.091 2.988 1.00 95.94 93 GLY A CA 1
ATOM 678 C C . GLY A 1 93 ? -3.378 -9.138 4.179 1.00 95.94 93 GLY A C 1
ATOM 679 O O . GLY A 1 93 ? -2.397 -8.556 4.636 1.00 95.94 93 GLY A O 1
ATOM 680 N N . TRP A 1 94 ? -4.607 -8.980 4.670 1.00 96.62 94 TRP A N 1
ATOM 681 C CA . TRP A 1 94 ? -4.923 -8.059 5.757 1.00 96.62 94 TRP A CA 1
ATOM 682 C C . TRP A 1 94 ? -5.138 -8.773 7.086 1.00 96.62 94 TRP A C 1
ATOM 684 O O . TRP A 1 94 ? -5.760 -9.845 7.139 1.00 96.62 94 TRP A O 1
ATOM 694 N N . THR A 1 95 ? -4.652 -8.143 8.150 1.00 96.12 95 THR A N 1
ATOM 695 C CA . THR A 1 95 ? -4.934 -8.513 9.533 1.00 96.12 95 THR A CA 1
ATOM 696 C C . THR A 1 95 ? -5.291 -7.291 10.372 1.00 96.12 95 THR A C 1
ATOM 698 O O . THR A 1 95 ? -5.045 -6.152 9.985 1.00 96.12 95 THR A O 1
ATOM 701 N N . GLN A 1 96 ? -5.909 -7.553 11.517 1.00 94.06 96 GLN A N 1
ATOM 702 C CA . GLN A 1 96 ? -6.405 -6.552 12.454 1.00 94.06 96 GLN A CA 1
ATOM 703 C C . GLN A 1 96 ? -5.622 -6.651 13.770 1.00 94.06 96 GLN A C 1
ATOM 705 O O . GLN A 1 96 ? -5.285 -7.757 14.201 1.00 94.06 96 GLN A O 1
ATOM 710 N N . GLY A 1 97 ? -5.380 -5.522 14.436 1.00 88.75 97 GLY A N 1
ATOM 711 C CA . GLY A 1 97 ? -4.816 -5.450 15.786 1.00 88.75 97 GLY A CA 1
ATOM 712 C C . GLY A 1 97 ? -3.306 -5.662 15.894 1.00 88.75 97 GLY A C 1
ATOM 713 O O . GLY A 1 97 ? -2.784 -5.719 17.007 1.00 88.75 97 GLY A O 1
ATOM 714 N N . THR A 1 98 ? -2.596 -5.825 14.777 1.00 93.12 98 THR A N 1
ATOM 715 C CA . THR A 1 98 ? -1.138 -5.998 14.751 1.00 93.12 98 THR A CA 1
ATOM 716 C C . THR A 1 98 ? -0.576 -5.628 13.383 1.00 93.12 98 THR A C 1
ATOM 718 O O . THR A 1 98 ? -1.247 -5.832 12.372 1.00 93.12 98 THR A O 1
ATOM 721 N N . HIS A 1 99 ? 0.655 -5.114 13.342 1.00 95.44 99 HIS A N 1
ATOM 722 C CA . HIS A 1 99 ? 1.299 -4.741 12.085 1.00 95.44 99 HIS A CA 1
ATOM 723 C C . HIS A 1 99 ? 1.607 -5.941 11.196 1.00 95.44 99 HIS A C 1
ATOM 725 O O . HIS A 1 99 ? 1.525 -5.821 9.975 1.00 95.44 99 HIS A O 1
ATOM 731 N N . GLU A 1 100 ? 1.921 -7.088 11.797 1.00 96.25 100 GLU A N 1
ATOM 732 C CA . GLU A 1 100 ? 2.103 -8.363 11.113 1.00 96.25 100 GLU A CA 1
ATOM 733 C C . GLU A 1 100 ? 1.687 -9.516 12.035 1.00 96.25 100 GLU A C 1
ATOM 735 O O . GLU A 1 100 ? 2.100 -9.583 13.193 1.00 96.25 100 GLU A O 1
ATOM 740 N N . ASP A 1 101 ? 0.856 -10.435 11.541 1.00 96.00 101 ASP A N 1
ATOM 741 C CA . ASP A 1 101 ? 0.482 -11.628 12.300 1.00 96.00 101 ASP A CA 1
ATOM 742 C C . ASP A 1 101 ? 1.354 -12.849 11.973 1.00 96.00 101 ASP A C 1
ATOM 744 O O . ASP A 1 101 ? 2.221 -12.832 11.108 1.00 96.00 101 ASP A O 1
ATOM 748 N N . ALA A 1 102 ? 1.113 -13.963 12.669 1.00 94.56 102 ALA A N 1
ATOM 749 C CA . ALA A 1 102 ? 1.882 -15.196 12.488 1.00 94.56 102 ALA A CA 1
ATOM 750 C C . ALA A 1 102 ? 1.711 -15.872 11.106 1.00 94.56 102 ALA A C 1
ATOM 752 O O . ALA A 1 102 ? 2.309 -16.923 10.874 1.00 94.56 102 ALA A O 1
ATOM 753 N N . LEU A 1 103 ? 0.851 -15.335 10.236 1.00 94.69 103 LEU A N 1
ATOM 754 C CA . LEU A 1 103 ? 0.645 -15.772 8.855 1.00 94.69 103 LEU A CA 1
ATOM 755 C C . LEU A 1 103 ? 1.186 -14.739 7.848 1.00 94.69 103 LEU A C 1
ATOM 757 O O . LEU A 1 103 ? 0.803 -14.798 6.681 1.00 94.69 103 LEU A O 1
ATOM 761 N N . ASP A 1 104 ? 2.030 -13.806 8.301 1.00 93.75 104 ASP A N 1
ATOM 762 C CA . ASP A 1 104 ? 2.642 -12.725 7.518 1.00 93.75 104 ASP A CA 1
ATOM 763 C C . ASP A 1 104 ? 1.625 -11.749 6.895 1.00 93.75 104 ASP A C 1
ATOM 765 O O . ASP A 1 104 ? 1.941 -11.035 5.940 1.00 93.75 104 ASP A O 1
ATOM 769 N N . ARG A 1 105 ? 0.387 -11.717 7.415 1.00 96.94 105 ARG A N 1
ATOM 770 C CA . ARG A 1 105 ? -0.638 -10.742 7.013 1.00 96.94 105 ARG A CA 1
ATOM 771 C C . ARG A 1 105 ? -0.408 -9.440 7.755 1.00 96.94 105 ARG A C 1
ATOM 773 O O . ARG A 1 105 ? -0.071 -9.478 8.934 1.00 96.94 105 ARG A O 1
ATOM 780 N N . VAL A 1 106 ? -0.678 -8.309 7.109 1.00 97.38 106 VAL A N 1
ATOM 781 C CA . VAL A 1 106 ? -0.346 -6.984 7.652 1.00 97.38 106 VAL A CA 1
ATOM 782 C C . VAL A 1 106 ? -1.559 -6.080 7.812 1.00 97.38 106 VAL A C 1
ATOM 784 O O . VAL A 1 106 ? -2.572 -6.237 7.130 1.00 97.38 106 VAL A O 1
ATOM 787 N N . ASP A 1 107 ? -1.460 -5.119 8.718 1.00 97.19 107 ASP A N 1
ATOM 788 C CA . ASP A 1 107 ? -2.398 -4.002 8.796 1.00 97.19 107 ASP A CA 1
ATOM 789 C C . ASP A 1 107 ? -1.965 -2.852 7.853 1.00 97.19 107 ASP A C 1
ATOM 791 O O . ASP A 1 107 ? -1.011 -2.992 7.081 1.00 97.19 107 ASP A O 1
ATOM 795 N N . ILE A 1 108 ? -2.665 -1.711 7.857 1.00 97.50 108 ILE A N 1
ATOM 796 C CA . ILE A 1 108 ? -2.299 -0.558 7.012 1.00 97.50 108 ILE A CA 1
ATOM 797 C C . ILE A 1 108 ? -0.889 -0.044 7.337 1.00 97.50 108 ILE A C 1
ATOM 799 O O . ILE A 1 108 ? -0.118 0.242 6.420 1.00 97.50 108 ILE A O 1
ATOM 803 N N . THR A 1 109 ? -0.536 0.075 8.615 1.00 95.56 109 THR A N 1
ATOM 804 C CA . THR A 1 109 ? 0.759 0.616 9.049 1.00 95.56 109 THR A CA 1
ATOM 805 C C . THR A 1 109 ? 1.908 -0.323 8.677 1.00 95.56 109 THR A C 1
ATOM 807 O O . THR A 1 109 ? 2.915 0.117 8.119 1.00 95.56 109 THR A O 1
ATOM 810 N N . GLY A 1 110 ? 1.743 -1.628 8.888 1.00 96.69 110 GLY A N 1
ATOM 811 C CA . GLY A 1 110 ? 2.667 -2.663 8.439 1.00 96.69 110 GLY A CA 1
ATOM 812 C C . GLY A 1 110 ? 2.834 -2.654 6.920 1.00 96.69 110 GLY A C 1
ATOM 813 O O . GLY A 1 110 ? 3.954 -2.730 6.416 1.00 96.69 110 GLY A O 1
ATOM 814 N N . ALA A 1 111 ? 1.748 -2.452 6.170 1.00 97.69 111 ALA A N 1
ATOM 815 C CA . ALA A 1 111 ? 1.796 -2.330 4.715 1.00 97.69 111 ALA A CA 1
ATOM 816 C C . ALA A 1 111 ? 2.533 -1.072 4.229 1.00 97.69 111 ALA A C 1
ATOM 818 O O . ALA A 1 111 ? 3.280 -1.139 3.251 1.00 97.69 111 ALA A O 1
ATOM 819 N N . LEU A 1 112 ? 2.365 0.066 4.910 1.00 97.94 112 LEU A N 1
ATOM 820 C CA . LEU A 1 112 ? 3.124 1.288 4.630 1.00 97.94 112 LEU A CA 1
ATOM 821 C C . LEU A 1 112 ? 4.622 1.096 4.900 1.00 97.94 112 LEU A C 1
ATOM 823 O O . LEU A 1 112 ? 5.452 1.547 4.111 1.00 97.94 112 LEU A O 1
ATOM 827 N N . ARG A 1 113 ? 4.981 0.377 5.968 1.00 97.00 113 ARG A N 1
ATOM 828 C CA . ARG A 1 113 ? 6.374 0.030 6.294 1.00 97.00 113 ARG A CA 1
ATOM 829 C C . ARG A 1 113 ? 6.995 -0.914 5.262 1.00 97.00 113 ARG A C 1
ATOM 831 O O . ARG A 1 113 ? 8.106 -0.659 4.795 1.00 97.00 113 ARG A O 1
ATOM 838 N N . LEU A 1 114 ? 6.249 -1.920 4.801 1.00 96.50 114 LEU A N 1
ATOM 839 C CA . LEU A 1 114 ? 6.670 -2.766 3.678 1.00 96.50 114 LEU A CA 1
ATOM 840 C C . LEU A 1 114 ? 6.871 -1.951 2.397 1.00 96.50 114 LEU A C 1
ATOM 842 O O . LEU A 1 114 ? 7.877 -2.124 1.710 1.00 96.50 114 LEU A O 1
ATOM 846 N N . ALA A 1 115 ? 5.961 -1.022 2.090 1.00 97.31 115 ALA A N 1
ATOM 847 C CA . ALA A 1 115 ? 6.115 -0.110 0.959 1.00 97.31 115 ALA A CA 1
ATOM 848 C C . ALA A 1 115 ? 7.364 0.775 1.109 1.00 97.31 115 ALA A C 1
ATOM 850 O O . ALA A 1 115 ? 8.099 0.985 0.145 1.00 97.31 115 ALA A O 1
ATOM 851 N N . ALA A 1 116 ? 7.671 1.226 2.325 1.00 96.81 116 ALA A N 1
ATOM 852 C CA . ALA A 1 116 ? 8.899 1.946 2.652 1.00 96.81 116 ALA A CA 1
ATOM 853 C C . ALA A 1 116 ? 10.169 1.068 2.603 1.00 96.81 116 ALA A C 1
ATOM 855 O O . ALA A 1 116 ? 11.277 1.594 2.710 1.00 96.81 116 ALA A O 1
ATOM 856 N N . GLY A 1 117 ? 10.035 -0.243 2.377 1.00 94.38 117 GLY A N 1
ATOM 857 C CA . GLY A 1 117 ? 11.146 -1.181 2.218 1.00 94.38 117 GLY A CA 1
ATOM 858 C C . GLY A 1 117 ? 11.749 -1.683 3.531 1.00 94.38 117 GLY A C 1
ATOM 859 O O . GLY A 1 117 ? 12.892 -2.139 3.518 1.00 94.38 117 GLY A O 1
ATOM 860 N N . VAL A 1 118 ? 11.010 -1.600 4.642 1.00 95.00 118 VAL A N 1
ATOM 861 C CA . VAL A 1 118 ? 11.436 -2.060 5.977 1.00 95.00 118 VAL A CA 1
ATOM 862 C C . VAL A 1 118 ? 10.484 -3.117 6.544 1.00 95.00 118 VAL A C 1
ATOM 864 O O . VAL A 1 118 ? 9.427 -3.383 5.968 1.00 95.00 118 VAL A O 1
ATOM 867 N N . HIS A 1 119 ? 10.860 -3.757 7.657 1.00 93.88 119 HIS A N 1
ATOM 868 C CA . HIS A 1 119 ? 9.976 -4.700 8.347 1.00 93.88 119 HIS A CA 1
ATOM 869 C C . HIS A 1 119 ? 8.677 -4.010 8.803 1.00 93.88 119 HIS A C 1
ATOM 871 O O . HIS A 1 119 ? 8.746 -2.864 9.248 1.00 93.88 119 HIS A O 1
ATOM 877 N N . PRO A 1 120 ? 7.519 -4.701 8.836 1.00 95.06 120 PRO A N 1
ATOM 878 C CA . PRO A 1 120 ? 6.281 -4.169 9.421 1.00 95.06 120 PRO A CA 1
ATOM 879 C C . PRO A 1 120 ? 6.389 -3.631 10.855 1.00 95.06 120 PRO A C 1
ATOM 881 O O . PRO A 1 120 ? 5.535 -2.866 11.279 1.00 95.06 120 PRO A O 1
ATOM 884 N N . GLU A 1 121 ? 7.435 -3.988 11.602 1.00 93.38 121 GLU A N 1
ATOM 885 C CA . GLU A 1 121 ?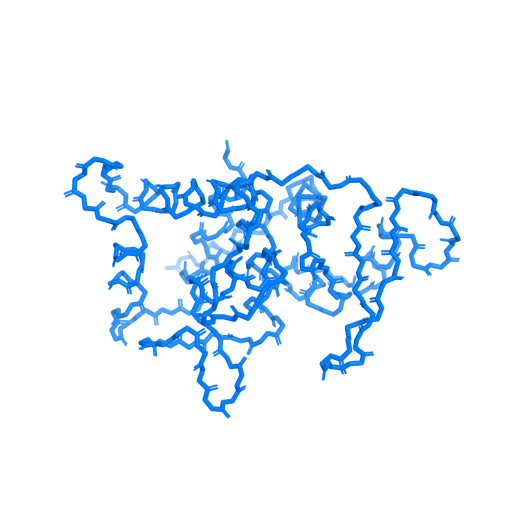 7.658 -3.586 13.002 1.00 93.38 121 GLU A CA 1
ATOM 886 C C . GLU A 1 121 ? 8.768 -2.530 13.142 1.00 93.38 121 GLU A C 1
ATOM 888 O O . GLU A 1 121 ? 9.086 -2.087 14.243 1.00 93.38 121 GLU A O 1
ATOM 893 N N . GLU A 1 122 ? 9.375 -2.122 12.027 1.00 93.94 122 GLU A N 1
ATOM 894 C CA . GLU A 1 122 ? 10.495 -1.187 11.992 1.00 93.94 122 GLU A CA 1
ATOM 895 C C . GLU A 1 122 ? 10.073 0.157 11.398 1.00 93.94 122 GLU A C 1
ATOM 897 O O . GLU A 1 122 ? 9.173 0.258 10.564 1.00 93.94 122 GLU A O 1
ATOM 902 N N . THR A 1 123 ? 10.772 1.211 11.807 1.00 93.12 123 THR A N 1
ATOM 903 C CA . THR A 1 123 ? 10.687 2.527 11.172 1.00 93.12 123 THR A CA 1
ATOM 904 C C . THR A 1 123 ? 11.837 2.706 10.183 1.00 93.12 123 THR A C 1
ATOM 906 O O . THR A 1 123 ? 12.949 2.272 10.485 1.00 93.12 123 THR A O 1
ATOM 909 N N . PRO A 1 124 ? 11.626 3.378 9.039 1.00 95.19 124 PRO A N 1
ATOM 910 C CA . PRO A 1 124 ? 12.708 3.713 8.120 1.00 95.19 124 PRO A CA 1
ATOM 911 C C . PRO A 1 124 ? 13.811 4.549 8.784 1.00 95.19 124 PRO A C 1
ATOM 913 O O . PRO A 1 124 ? 13.523 5.553 9.431 1.00 95.19 124 PRO A O 1
ATOM 916 N N . ASP A 1 125 ? 15.073 4.161 8.572 1.00 95.56 125 ASP A N 1
ATOM 917 C CA . ASP A 1 125 ? 16.244 4.914 9.056 1.00 95.56 125 ASP A CA 1
ATOM 918 C C . ASP A 1 125 ? 16.512 6.187 8.234 1.00 95.56 125 ASP A C 1
ATOM 920 O O . ASP A 1 125 ? 17.108 7.142 8.736 1.00 95.56 125 ASP A O 1
ATOM 924 N N . ASP A 1 126 ? 16.115 6.199 6.956 1.00 95.56 126 ASP A N 1
ATOM 925 C CA . ASP A 1 126 ? 16.243 7.370 6.087 1.00 95.56 126 ASP A CA 1
ATOM 926 C C . ASP A 1 126 ? 15.188 8.421 6.480 1.00 95.56 126 ASP A C 1
ATOM 928 O O . ASP A 1 126 ? 13.989 8.155 6.322 1.00 95.56 126 ASP A O 1
ATOM 932 N N . PRO A 1 127 ? 15.595 9.624 6.933 1.00 96.31 127 PRO A N 1
ATOM 933 C CA . PRO A 1 127 ? 14.660 10.663 7.352 1.00 96.31 127 PRO A CA 1
ATOM 934 C C . PRO A 1 127 ? 13.656 11.057 6.268 1.00 96.31 127 PRO A C 1
ATOM 936 O O . PRO A 1 127 ? 12.514 11.360 6.584 1.00 96.31 127 PRO A O 1
ATOM 939 N N . HIS A 1 128 ? 14.042 11.021 4.989 1.00 95.44 128 HIS A N 1
ATOM 940 C CA . HIS A 1 128 ? 13.134 11.381 3.903 1.00 95.44 128 HIS A CA 1
ATOM 941 C C . HIS A 1 128 ? 12.009 10.353 3.729 1.00 95.44 128 HIS A C 1
ATOM 943 O O . HIS A 1 128 ? 10.865 10.721 3.459 1.00 95.44 128 HIS A O 1
ATOM 949 N N . ILE A 1 129 ? 12.322 9.066 3.904 1.00 96.69 129 ILE A N 1
ATOM 950 C CA . ILE A 1 129 ? 11.332 7.987 3.833 1.00 96.69 129 ILE A CA 1
ATOM 951 C C . ILE A 1 129 ? 10.449 8.009 5.083 1.00 96.69 129 ILE A C 1
ATOM 953 O O . ILE A 1 129 ? 9.240 7.822 4.967 1.00 96.69 129 ILE A O 1
ATOM 957 N N . LEU A 1 130 ? 11.027 8.277 6.257 1.00 96.75 130 LEU A N 1
ATOM 958 C CA . LEU A 1 130 ? 10.267 8.436 7.494 1.00 96.75 130 LEU A CA 1
ATOM 959 C C . LEU A 1 130 ? 9.285 9.615 7.409 1.00 96.75 130 LEU A C 1
ATOM 961 O O . LEU A 1 130 ? 8.115 9.446 7.736 1.00 96.75 130 LEU A O 1
ATOM 965 N N . ASP A 1 131 ? 9.715 10.772 6.902 1.00 96.75 131 ASP A N 1
ATOM 966 C CA . ASP A 1 131 ? 8.834 11.928 6.693 1.00 96.75 131 ASP A CA 1
ATOM 967 C C . ASP A 1 131 ? 7.679 11.588 5.734 1.00 96.75 131 ASP A C 1
ATOM 969 O O . ASP A 1 131 ? 6.530 11.952 5.982 1.00 96.75 131 ASP A O 1
ATOM 973 N N . ALA A 1 132 ? 7.958 10.855 4.649 1.00 97.12 132 ALA A N 1
ATOM 974 C CA . ALA A 1 132 ? 6.926 10.399 3.718 1.00 97.12 132 ALA A CA 1
ATOM 975 C C . ALA A 1 132 ? 5.958 9.389 4.359 1.00 97.12 132 ALA A C 1
ATOM 977 O O . ALA A 1 132 ? 4.766 9.417 4.052 1.00 97.12 132 ALA A O 1
ATOM 978 N N . LEU A 1 133 ? 6.454 8.513 5.240 1.00 97.12 133 LEU A N 1
ATOM 979 C CA . LEU A 1 133 ? 5.646 7.545 5.984 1.00 97.12 133 LEU A CA 1
ATOM 980 C C . LEU A 1 133 ? 4.671 8.259 6.928 1.00 97.12 133 LEU A C 1
ATOM 982 O O . LEU A 1 133 ? 3.475 7.991 6.877 1.00 97.12 133 LEU A O 1
ATOM 986 N N . LEU A 1 134 ? 5.161 9.220 7.714 1.00 95.19 134 LEU A N 1
ATOM 987 C CA . LEU A 1 134 ? 4.321 10.021 8.609 1.00 95.19 134 LEU A CA 1
ATOM 988 C C . LEU A 1 134 ? 3.300 10.854 7.820 1.00 95.19 134 LEU A C 1
ATOM 990 O O . LEU A 1 134 ? 2.125 10.901 8.173 1.00 95.19 134 LEU A O 1
ATOM 994 N N . ALA A 1 135 ? 3.708 11.438 6.689 1.00 95.62 135 ALA A N 1
ATOM 995 C CA . ALA A 1 135 ? 2.792 12.160 5.807 1.00 95.62 135 ALA A CA 1
ATOM 996 C C . ALA A 1 135 ? 1.715 11.245 5.185 1.00 95.62 135 ALA A C 1
ATOM 998 O O . ALA A 1 135 ? 0.589 11.689 4.953 1.00 95.62 135 ALA A O 1
ATOM 999 N N . ALA A 1 136 ? 2.028 9.970 4.923 1.00 96.94 136 ALA A N 1
ATOM 1000 C CA . ALA A 1 136 ? 1.042 8.985 4.480 1.00 96.94 136 ALA A CA 1
ATOM 1001 C C . ALA A 1 136 ? 0.005 8.694 5.571 1.00 96.94 136 ALA A C 1
ATOM 1003 O O . ALA A 1 136 ? -1.192 8.664 5.283 1.00 96.94 136 ALA A O 1
ATOM 1004 N N . GLU A 1 137 ? 0.447 8.518 6.816 1.00 95.50 137 GLU A N 1
ATOM 1005 C CA . GLU A 1 137 ? -0.440 8.325 7.967 1.00 95.50 137 GLU A CA 1
ATOM 1006 C C . GLU A 1 137 ? -1.337 9.552 8.184 1.00 95.50 137 GLU A C 1
ATOM 1008 O O . GLU A 1 137 ? -2.557 9.402 8.277 1.00 95.50 137 GLU A O 1
ATOM 1013 N N . ASP A 1 138 ? -0.773 10.765 8.149 1.00 95.00 138 ASP A N 1
ATOM 1014 C CA . ASP A 1 138 ? -1.518 12.029 8.235 1.00 95.00 138 ASP A CA 1
ATOM 1015 C C . ASP A 1 138 ? -2.596 12.133 7.156 1.00 95.00 138 ASP A C 1
ATOM 1017 O O . ASP A 1 138 ? -3.740 12.518 7.418 1.00 95.00 138 ASP A O 1
ATOM 1021 N N . ARG A 1 139 ? -2.247 11.774 5.921 1.00 95.31 139 ARG A N 1
ATOM 1022 C CA . ARG A 1 139 ? -3.176 11.797 4.795 1.00 95.31 139 ARG A CA 1
ATOM 1023 C C . ARG A 1 139 ? -4.317 10.804 4.978 1.00 95.31 139 ARG A C 1
ATOM 1025 O O . ARG A 1 139 ? -5.470 11.153 4.724 1.00 95.31 139 ARG A O 1
ATOM 1032 N N . LEU A 1 140 ? -4.019 9.588 5.430 1.00 95.94 140 LEU A N 1
ATOM 1033 C CA . LEU A 1 140 ? -5.036 8.576 5.712 1.00 95.94 140 LEU A CA 1
ATOM 1034 C C . LEU A 1 140 ? -5.950 9.015 6.858 1.00 95.94 140 LEU A C 1
ATOM 1036 O O . LEU A 1 140 ? -7.168 8.927 6.726 1.00 95.94 140 LEU A O 1
ATOM 1040 N N . ALA A 1 141 ? -5.396 9.568 7.937 1.00 93.81 141 ALA A N 1
ATOM 1041 C CA . ALA A 1 141 ? -6.183 10.150 9.020 1.00 93.81 141 ALA A CA 1
ATOM 1042 C C . ALA A 1 141 ? -7.078 11.303 8.518 1.00 93.81 141 ALA A C 1
ATOM 1044 O O . ALA A 1 141 ? -8.250 11.389 8.893 1.00 93.81 141 ALA A O 1
ATOM 1045 N N . GLY A 1 142 ? -6.566 12.137 7.608 1.00 92.75 142 GLY A N 1
ATOM 1046 C CA . GLY A 1 142 ? -7.324 13.189 6.930 1.00 92.75 142 GLY A CA 1
ATOM 1047 C C . GLY A 1 142 ? -8.517 12.662 6.128 1.00 92.75 142 GLY A C 1
ATOM 1048 O O . GLY A 1 142 ? -9.617 13.207 6.236 1.00 92.75 142 GLY A O 1
ATOM 1049 N N . GLU A 1 143 ? -8.341 11.570 5.381 1.00 93.75 143 GLU A N 1
ATOM 1050 C CA . GLU A 1 143 ? -9.429 10.890 4.657 1.00 93.75 143 GLU A CA 1
ATOM 1051 C C . GLU A 1 143 ? -10.491 10.299 5.596 1.00 93.75 143 GLU A C 1
ATOM 1053 O O . GLU A 1 143 ? -11.675 10.253 5.260 1.00 93.75 143 GLU A O 1
ATOM 1058 N N . LEU A 1 144 ? -10.091 9.925 6.811 1.00 92.75 144 LEU A N 1
ATOM 1059 C CA . LEU A 1 144 ? -10.993 9.500 7.881 1.00 92.75 144 LEU A CA 1
ATOM 1060 C C . LEU A 1 144 ? -11.672 10.679 8.609 1.00 92.75 144 LEU A C 1
ATOM 1062 O O . LEU A 1 144 ? -12.489 10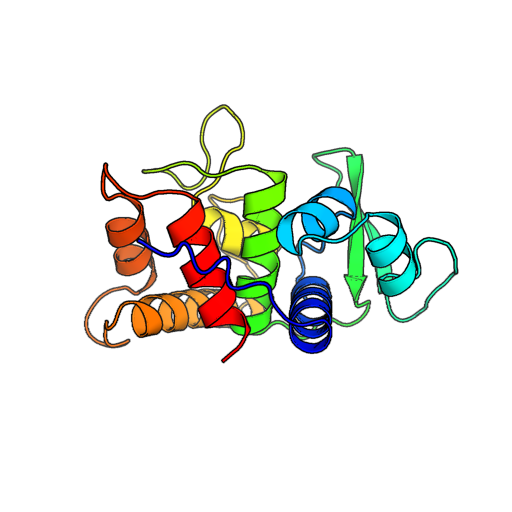.466 9.504 1.00 92.75 144 LEU A O 1
ATOM 1066 N N . GLY A 1 145 ? -11.379 11.924 8.217 1.00 90.88 145 GLY A N 1
ATOM 1067 C CA . GLY A 1 145 ? -11.965 13.139 8.786 1.00 90.88 145 GLY A CA 1
ATOM 1068 C C . GLY A 1 145 ? -11.264 13.654 10.045 1.00 90.88 145 GLY A C 1
ATOM 1069 O O . GLY A 1 145 ? -11.810 14.519 10.735 1.00 90.88 145 GLY A O 1
ATOM 1070 N N . HIS A 1 146 ? -10.070 13.146 10.356 1.00 86.38 146 HIS A N 1
ATOM 1071 C CA . HIS A 1 146 ? -9.274 13.587 11.497 1.00 86.38 146 HIS A CA 1
ATOM 1072 C C . HIS A 1 146 ? -8.295 14.697 11.097 1.00 86.38 146 HIS A C 1
ATOM 1074 O O . HIS A 1 146 ? -7.754 14.723 9.995 1.00 86.38 146 HIS A O 1
ATOM 1080 N N . GLY A 1 147 ? -8.085 15.657 12.000 1.00 74.56 147 GLY A N 1
ATOM 1081 C CA . GLY A 1 147 ? -7.125 16.738 11.786 1.00 74.56 147 GLY A CA 1
ATOM 1082 C C . GLY A 1 147 ? -5.699 16.307 12.158 1.00 74.56 147 GLY A C 1
ATOM 1083 O O . GLY A 1 147 ? -5.538 15.690 13.211 1.00 74.56 147 GLY A O 1
ATOM 1084 N N . PRO A 1 148 ? -4.666 16.717 11.396 1.00 63.84 148 PRO A N 1
ATOM 1085 C CA . PRO A 1 148 ? -3.271 16.286 11.597 1.00 63.84 148 PRO A CA 1
ATOM 1086 C C . PRO A 1 148 ? -2.643 16.776 12.913 1.00 63.84 148 PRO A C 1
ATOM 1088 O O . PRO A 1 148 ? -1.544 16.390 13.279 1.00 63.84 148 PRO A O 1
ATOM 1091 N N . THR A 1 149 ? -3.317 17.666 13.645 1.00 70.00 149 THR A N 1
ATOM 1092 C CA . THR A 1 149 ? -2.813 18.239 14.904 1.00 70.00 149 THR A CA 1
ATOM 1093 C C . THR A 1 149 ? -3.542 17.722 16.143 1.00 70.00 149 THR A C 1
ATOM 1095 O O . THR A 1 149 ? -3.286 18.217 17.239 1.00 70.00 149 THR A O 1
ATOM 1098 N N . ALA A 1 150 ? -4.534 16.842 15.980 1.00 61.66 150 ALA A N 1
ATOM 1099 C CA . ALA A 1 150 ? -5.453 16.485 17.061 1.00 61.66 150 ALA A CA 1
ATOM 1100 C C . ALA A 1 150 ? -5.043 15.208 17.809 1.00 61.66 150 ALA A C 1
ATOM 1102 O O . ALA A 1 150 ? -5.261 15.127 19.017 1.00 61.66 150 ALA A O 1
ATOM 1103 N N . VAL A 1 151 ? -4.480 14.230 17.097 1.00 73.81 151 VAL A N 1
ATOM 1104 C CA . VAL A 1 151 ? -4.091 12.895 17.581 1.00 73.81 151 VAL A CA 1
ATOM 1105 C C . VAL A 1 151 ? -2.919 12.415 16.719 1.00 73.81 151 VAL A C 1
ATOM 1107 O O . VAL A 1 151 ? -2.757 12.904 15.602 1.00 73.81 151 VAL A O 1
ATOM 1110 N N . ASP A 1 152 ? -2.118 11.480 17.226 1.00 86.19 152 ASP A N 1
ATOM 1111 C CA . ASP A 1 152 ? -1.175 10.727 16.398 1.00 86.19 152 ASP A CA 1
ATOM 1112 C C . ASP A 1 152 ? -1.933 10.056 15.229 1.00 86.19 152 ASP A C 1
ATOM 1114 O O . ASP A 1 152 ? -2.934 9.349 15.423 1.00 86.19 152 ASP A O 1
ATOM 1118 N N . ALA A 1 153 ? -1.523 10.362 13.997 1.00 87.31 153 ALA A N 1
ATOM 1119 C CA . ALA A 1 153 ? -2.212 9.900 12.799 1.00 87.31 153 ALA A CA 1
ATOM 1120 C C . ALA A 1 153 ? -2.100 8.379 12.621 1.00 87.31 153 ALA A C 1
ATOM 1122 O O . ALA A 1 153 ? -3.080 7.742 12.224 1.00 87.31 153 ALA A O 1
ATOM 1123 N N . GLY A 1 154 ? -0.959 7.793 12.997 1.00 85.56 154 GLY A N 1
ATOM 1124 C CA . GLY A 1 154 ? -0.750 6.350 13.009 1.00 85.56 154 GLY A CA 1
ATOM 1125 C C . GLY A 1 154 ? -1.702 5.659 13.984 1.00 85.56 154 GLY A C 1
ATOM 1126 O O . GLY A 1 154 ? -2.392 4.713 13.604 1.00 85.56 154 GLY A O 1
ATOM 1127 N N . GLU A 1 155 ? -1.844 6.187 15.206 1.00 87.75 155 GLU A N 1
ATOM 1128 C CA . GLU A 1 155 ? -2.817 5.664 16.183 1.00 87.75 155 GLU A CA 1
ATOM 1129 C C . GLU A 1 155 ? -4.266 5.787 15.687 1.00 87.75 155 GLU A C 1
ATOM 1131 O O . GLU A 1 155 ? -5.094 4.909 15.934 1.00 87.75 155 GLU A O 1
ATOM 1136 N N . THR A 1 156 ? -4.582 6.862 14.963 1.00 91.12 156 THR A N 1
ATOM 1137 C CA . THR A 1 156 ? -5.920 7.086 14.400 1.00 91.12 156 THR A CA 1
ATOM 1138 C C . THR A 1 156 ? -6.260 6.051 13.329 1.00 91.12 156 THR A C 1
ATOM 1140 O O . THR A 1 156 ? -7.345 5.464 13.356 1.00 91.12 156 THR A O 1
ATOM 1143 N N . VAL A 1 157 ? -5.334 5.801 12.399 1.00 92.44 157 VAL A N 1
ATOM 1144 C CA . VAL A 1 157 ? -5.503 4.778 11.357 1.00 92.44 157 VAL A CA 1
ATOM 1145 C C . VAL A 1 157 ? -5.602 3.393 11.997 1.00 92.44 157 VAL A C 1
ATOM 1147 O O . VAL A 1 157 ? -6.506 2.634 11.641 1.00 92.44 157 VAL A O 1
ATOM 1150 N N . ALA A 1 158 ? -4.748 3.097 12.985 1.00 91.56 158 ALA A N 1
ATOM 1151 C CA . ALA A 1 158 ? -4.768 1.840 13.728 1.00 91.56 158 ALA A CA 1
ATOM 1152 C C . ALA A 1 158 ? -6.115 1.605 14.428 1.00 91.56 158 ALA A C 1
ATOM 1154 O O . ALA A 1 158 ? -6.750 0.570 14.233 1.00 91.56 158 ALA A O 1
ATOM 1155 N N . ALA A 1 159 ? -6.622 2.598 15.160 1.00 92.00 159 ALA A N 1
ATOM 1156 C CA . ALA A 1 159 ? -7.912 2.493 15.833 1.00 92.00 159 ALA A CA 1
ATOM 1157 C C . ALA A 1 159 ? -9.082 2.305 14.851 1.00 92.00 159 ALA A C 1
ATOM 1159 O O . ALA A 1 159 ? -10.028 1.574 15.145 1.00 92.00 159 ALA A O 1
ATOM 1160 N N . TRP A 1 160 ? -9.039 2.954 13.683 1.00 95.00 160 TRP A N 1
ATOM 1161 C CA . TRP A 1 160 ? -10.096 2.838 12.677 1.00 95.00 160 TRP A CA 1
ATOM 1162 C C . TRP A 1 160 ? -10.141 1.459 12.005 1.00 95.00 160 TRP A C 1
ATOM 1164 O O . TRP A 1 160 ? -11.237 0.935 11.752 1.00 95.00 160 TRP A O 1
ATOM 1174 N N . GLN A 1 161 ? -8.979 0.877 11.690 1.00 95.06 161 GLN A N 1
ATOM 1175 C CA . GLN A 1 161 ? -8.913 -0.460 11.093 1.00 95.06 161 GLN A CA 1
ATOM 1176 C C . GLN A 1 161 ? -9.197 -1.570 12.116 1.00 95.06 161 GLN A C 1
ATOM 1178 O O . GLN A 1 161 ? -9.664 -2.637 11.730 1.00 95.06 161 GLN A O 1
ATOM 1183 N N . ASP A 1 162 ? -8.988 -1.294 13.407 1.00 94.50 162 ASP A N 1
ATOM 1184 C CA . ASP A 1 162 ? -9.224 -2.224 14.515 1.00 94.50 162 ASP A CA 1
ATOM 1185 C C . ASP A 1 162 ? -10.693 -2.351 14.945 1.00 94.50 162 ASP A C 1
ATOM 1187 O O . ASP A 1 162 ? -11.004 -3.050 15.916 1.00 94.50 162 ASP A O 1
ATOM 1191 N N . ASP A 1 163 ? -11.627 -1.747 14.211 1.00 94.12 163 ASP A N 1
ATOM 1192 C CA . ASP A 1 163 ? -13.051 -2.011 14.398 1.00 94.12 163 ASP A CA 1
ATOM 1193 C C . ASP A 1 163 ? -13.375 -3.485 14.047 1.00 94.12 163 ASP A C 1
ATOM 1195 O O . ASP A 1 163 ? -13.065 -3.930 12.944 1.00 94.12 163 ASP A O 1
ATOM 1199 N N . PRO A 1 164 ? -14.033 -4.271 14.926 1.00 93.75 164 PRO A N 1
ATOM 1200 C CA . PRO A 1 164 ? -14.369 -5.680 14.664 1.00 93.75 164 PRO A CA 1
ATOM 1201 C C . PRO A 1 164 ? -15.242 -5.937 13.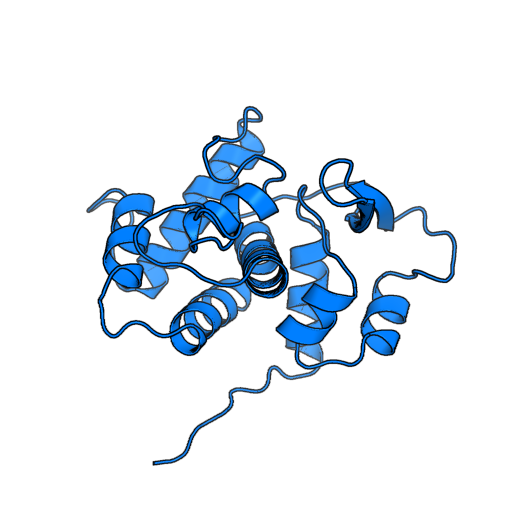428 1.00 93.75 164 PRO A C 1
ATOM 1203 O O . PRO A 1 164 ? -15.391 -7.082 13.003 1.00 93.75 164 PRO A O 1
ATOM 1206 N N . THR A 1 165 ? -15.890 -4.899 12.902 1.00 95.19 165 THR A N 1
ATOM 1207 C CA . THR A 1 165 ? -16.718 -4.960 11.694 1.00 95.19 165 THR A CA 1
ATOM 1208 C C . THR A 1 165 ? -15.983 -4.486 10.444 1.00 95.19 165 THR A C 1
ATOM 1210 O O . THR A 1 165 ? -16.550 -4.572 9.353 1.00 95.19 165 THR A O 1
ATOM 1213 N N . ARG A 1 166 ? -14.729 -4.030 10.583 1.00 95.75 166 ARG A N 1
ATOM 1214 C CA . ARG A 1 166 ? -13.897 -3.569 9.474 1.00 95.75 166 ARG A CA 1
ATOM 1215 C C . ARG A 1 166 ? -13.687 -4.687 8.462 1.00 95.75 166 ARG A C 1
ATOM 1217 O O . ARG A 1 166 ? -13.429 -5.840 8.807 1.00 95.75 166 ARG A O 1
ATOM 1224 N N . THR A 1 167 ? -13.773 -4.329 7.187 1.00 95.31 167 THR A N 1
ATOM 1225 C CA . THR A 1 167 ? -13.555 -5.265 6.080 1.00 95.31 167 THR A CA 1
ATOM 1226 C C . THR A 1 167 ? -12.371 -4.855 5.216 1.00 95.31 167 THR A C 1
ATOM 1228 O O . THR A 1 167 ? -12.079 -3.671 5.059 1.00 95.31 167 THR A O 1
ATOM 1231 N N . ILE A 1 168 ? -11.730 -5.833 4.571 1.00 94.12 168 ILE A N 1
ATOM 1232 C CA . ILE A 1 168 ? -10.636 -5.577 3.622 1.00 94.12 168 ILE A CA 1
ATOM 1233 C C . ILE A 1 168 ? -11.056 -4.688 2.443 1.00 94.12 168 ILE A C 1
ATOM 1235 O O . ILE A 1 168 ? -10.241 -3.933 1.919 1.00 94.12 168 ILE A O 1
ATOM 1239 N N . ASP A 1 169 ? -12.323 -4.736 2.033 1.00 94.38 169 ASP A N 1
ATOM 1240 C CA . ASP A 1 169 ? -12.818 -3.883 0.953 1.00 94.38 169 ASP A CA 1
ATOM 1241 C C . ASP A 1 169 ? -12.837 -2.407 1.377 1.00 94.38 169 ASP A C 1
ATOM 1243 O O . ASP A 1 169 ? -12.478 -1.541 0.583 1.00 94.38 169 ASP A O 1
ATOM 1247 N N . GLU A 1 170 ? -13.156 -2.110 2.641 1.00 95.81 170 GLU A N 1
ATOM 1248 C CA . GLU A 1 170 ? -13.058 -0.753 3.191 1.00 95.81 170 GLU A CA 1
ATOM 1249 C C . GLU A 1 170 ? -11.602 -0.291 3.320 1.00 95.81 170 GLU A C 1
ATOM 1251 O O . GLU A 1 170 ? -11.301 0.853 2.982 1.00 95.81 170 GLU A O 1
ATOM 1256 N N . ILE A 1 171 ? -10.689 -1.177 3.743 1.00 96.38 171 ILE A N 1
ATOM 1257 C CA . ILE A 1 171 ? -9.243 -0.889 3.779 1.00 96.38 171 ILE A CA 1
ATOM 1258 C C . ILE A 1 171 ? -8.742 -0.509 2.379 1.00 96.38 171 ILE A C 1
ATOM 1260 O O . ILE A 1 171 ? -8.096 0.523 2.189 1.00 96.38 171 ILE A O 1
ATOM 1264 N N . ARG A 1 172 ? -9.079 -1.318 1.368 1.00 94.75 172 ARG A N 1
ATOM 1265 C CA . ARG A 1 172 ? -8.696 -1.068 -0.028 1.00 94.75 172 ARG A CA 1
ATOM 1266 C C . ARG A 1 172 ? -9.316 0.212 -0.573 1.00 94.75 172 ARG A C 1
ATOM 1268 O O . ARG A 1 172 ? -8.632 0.949 -1.282 1.00 94.75 172 ARG A O 1
ATOM 1275 N N . ALA A 1 173 ? -10.578 0.487 -0.245 1.00 93.50 173 ALA A N 1
ATOM 1276 C CA . ALA A 1 173 ? -11.260 1.707 -0.662 1.00 93.50 173 ALA A CA 1
ATOM 1277 C C . ALA A 1 173 ? -10.595 2.962 -0.077 1.00 93.50 173 ALA A C 1
ATOM 1279 O O . ALA A 1 173 ? -10.392 3.933 -0.811 1.00 93.50 173 ALA A O 1
ATOM 1280 N N . LEU A 1 174 ? -10.196 2.928 1.202 1.00 95.81 174 LEU A N 1
ATOM 1281 C CA . LEU A 1 174 ? -9.455 4.015 1.844 1.00 95.81 174 LEU A CA 1
ATOM 1282 C C . LEU A 1 174 ? -8.129 4.280 1.120 1.00 95.81 174 LEU A C 1
ATOM 1284 O O . LEU A 1 174 ? -7.887 5.403 0.680 1.00 95.81 174 LEU A O 1
ATOM 1288 N N . LEU A 1 175 ? -7.303 3.247 0.931 1.00 96.19 175 LEU A N 1
ATOM 1289 C CA . LEU A 1 175 ? -5.993 3.386 0.282 1.00 96.19 175 LEU A CA 1
ATOM 1290 C C . LEU A 1 175 ? -6.112 3.852 -1.169 1.00 96.19 175 LEU A C 1
ATOM 1292 O O . LEU A 1 175 ? -5.359 4.715 -1.609 1.00 96.19 175 LEU A O 1
ATOM 1296 N N . THR A 1 176 ? -7.086 3.323 -1.908 1.00 93.31 176 THR A N 1
ATOM 1297 C CA . THR A 1 176 ? -7.326 3.709 -3.304 1.00 93.31 176 THR A CA 1
ATOM 1298 C C . THR A 1 176 ? -7.750 5.172 -3.410 1.00 93.31 176 THR A C 1
ATOM 1300 O O . THR A 1 176 ? -7.218 5.912 -4.238 1.00 93.31 176 THR A O 1
ATOM 1303 N N . THR A 1 177 ? -8.670 5.614 -2.547 1.00 92.69 177 THR A N 1
ATOM 1304 C CA . THR A 1 177 ? -9.117 7.015 -2.490 1.00 92.69 177 THR A CA 1
ATOM 1305 C C . THR A 1 177 ? -7.953 7.933 -2.130 1.00 92.69 177 THR A C 1
ATOM 1307 O O . THR A 1 177 ? -7.714 8.932 -2.807 1.00 92.69 177 THR A O 1
ATOM 1310 N N . ALA A 1 178 ? -7.184 7.564 -1.105 1.00 93.06 178 ALA A N 1
ATOM 1311 C CA . ALA A 1 178 ? -6.049 8.346 -0.650 1.00 93.06 178 ALA A CA 1
ATOM 1312 C C . ALA A 1 178 ? -4.927 8.414 -1.701 1.00 93.06 178 ALA A C 1
ATOM 1314 O O . ALA A 1 178 ? -4.307 9.463 -1.833 1.00 93.06 178 ALA A O 1
ATOM 1315 N N . ALA A 1 179 ? -4.695 7.360 -2.490 1.00 91.69 179 ALA A N 1
ATOM 1316 C CA . ALA A 1 179 ? -3.662 7.329 -3.531 1.00 91.69 179 ALA A CA 1
ATOM 1317 C C . ALA A 1 179 ? -4.015 8.117 -4.809 1.00 91.69 179 ALA A C 1
ATOM 1319 O O . ALA A 1 179 ? -3.133 8.364 -5.629 1.00 91.69 179 ALA A O 1
ATOM 1320 N N . THR A 1 180 ? -5.288 8.469 -5.020 1.00 87.31 180 THR A N 1
ATOM 1321 C CA . THR A 1 180 ? -5.777 9.035 -6.297 1.00 87.31 180 THR A CA 1
ATOM 1322 C C . THR A 1 180 ? -6.270 10.482 -6.212 1.00 87.31 180 THR A C 1
ATOM 1324 O O . THR A 1 180 ? -6.662 11.048 -7.234 1.00 87.31 180 THR A O 1
ATOM 1327 N N . ARG A 1 181 ? -6.239 11.094 -5.024 1.00 77.00 181 ARG A N 1
ATOM 1328 C CA . ARG A 1 181 ? -6.555 12.518 -4.803 1.00 77.00 181 ARG A CA 1
ATOM 1329 C C . ARG A 1 181 ? -5.334 13.428 -4.887 1.00 77.00 181 ARG A C 1
ATOM 1331 O O . ARG A 1 181 ? -5.529 14.615 -5.214 1.00 77.00 181 ARG A O 1
#

Secondary structure (DSSP, 8-state):
---------HHHHHHHHHHHHTSTT-B-HHHHHHHHT--HHHHHHHTTTTS--SSEEEEE-TTT--EEEEESS----HHHHHHHHHHHHHHH-B-SSSSB-TTS-B-HHHHHHHHTTS-TT---SSHHHHHHHHHHHHHHHHHTT--TTTS-HHHHHHHHHT-TT--HHHHHHHHHHHHH-

Foldseek 3Di:
DDPPPVQDDPVLLLLLQQLLLLFPLAAFLVLSCQLNVHDSVVVCVSLVVVHDDQFKDWDQDPVPRTTGIHGPHHDFALLSLLSQLSSQCSVQPADADDQQDPSRHGHSQVSSCSSNVHGSVDADPDVNSNVRSQNNLQLLLVLVVHHSPPDRSVVSSNVVCNDPPHDPVVVSVSSSVSNRD

pLDDT: mean 90.33, std 11.75, range [30.0, 98.38]

Organism: NCBI:txid2699483

Sequence (181 aa):
MTTVTDTLDDIAVTAVLVLALSTPGGVTVPAAAAALGRAEAWVRWQVGADRPSDTITAVEDLRTGAIRYRYAHLVVTDTTLIAGALMALTEHGWTQGTHEDALDRVDITGALRLAAGVHPEETPDDPHILDALLAAEDRLAGELGHGPTAVDAGETVAAWQDDPTRTIDEIRALLTTAATR

Radius of gyration: 15.49 Å; chains: 1; bounding box: 46×34×39 Å